Protein AF-A0A2I1GMM3-F1 (afdb_monomer)

pLDDT: mean 89.66, std 7.4, range [59.16, 97.62]

Foldseek 3Di:
DDLVVLVVVVLVPDDPVCNVQLAAAPVNQVLLVVCQVVVPPCVRDHPVSSVCSVVQWHWDDPDPPDIFIWGWDWDQDPVRDTDIDTATADHPVCVLVVLVVQQVPDPPSPALVVSCVVDVVHHPSDDSVSSNVSRCPPPSNVVD

Mean predicted aligned error: 5.13 Å

Nearest PDB structures (foldseek):
  6rup-assembly1_B-2  TM=5.987E-01  e=6.612E-01  Homo sapiens
  3bpr-assembly2_B  TM=3.684E-01  e=1.713E+00  Homo sapiens
  5yun-assembly1_D  TM=4.907E-01  e=5.629E+00  Pseudomonas aeruginosa PAO1
  6koi-assembly11_U  TM=3.138E-01  e=1.713E+00  Homo sapiens
  6f5d-assembly1_G  TM=2.666E-01  e=4.181E+00  Trypanosoma brucei brucei

Structure (mmCIF, N/CA/C/O backbone):
data_AF-A0A2I1GMM3-F1
#
_entry.id   AF-A0A2I1GMM3-F1
#
loop_
_atom_site.group_PDB
_atom_site.id
_atom_site.type_symbol
_atom_site.label_atom_id
_atom_site.label_alt_id
_atom_site.label_comp_id
_atom_site.label_asym_id
_atom_site.label_entity_id
_atom_site.label_seq_id
_atom_site.pdbx_PDB_ins_code
_atom_site.Cartn_x
_atom_site.Cartn_y
_atom_site.Cartn_z
_atom_site.occupancy
_atom_site.B_iso_or_equiv
_atom_site.auth_seq_id
_atom_site.auth_comp_id
_atom_site.auth_asym_id
_atom_site.auth_atom_id
_atom_site.pdbx_PDB_model_num
ATOM 1 N N . GLN A 1 1 ? 1.387 -11.525 -19.688 1.00 63.22 1 GLN A N 1
ATOM 2 C CA . GLN A 1 1 ? 0.864 -11.780 -18.324 1.00 63.22 1 GLN A CA 1
ATOM 3 C C . GLN A 1 1 ? 0.215 -10.495 -17.818 1.00 63.22 1 GLN A C 1
ATOM 5 O O . GLN A 1 1 ? 0.754 -9.438 -18.105 1.00 63.22 1 GLN A O 1
ATOM 10 N N . SER A 1 2 ? -0.944 -10.546 -17.153 1.00 86.94 2 SER A N 1
ATOM 11 C CA . SER A 1 2 ? -1.599 -9.334 -16.630 1.00 86.94 2 SER A CA 1
ATOM 12 C C . SER A 1 2 ? -1.010 -8.916 -15.279 1.00 86.94 2 SER A C 1
ATOM 14 O O . SER A 1 2 ? -0.556 -9.762 -14.504 1.00 86.94 2 SER A O 1
ATOM 16 N N . PHE A 1 3 ? -1.068 -7.622 -14.960 1.00 88.38 3 PHE A N 1
ATOM 17 C CA . PHE A 1 3 ? -0.631 -7.112 -13.658 1.00 88.38 3 PHE A CA 1
ATOM 18 C C . PHE A 1 3 ? -1.426 -7.724 -12.493 1.00 88.38 3 PHE A C 1
ATOM 20 O O . PHE A 1 3 ? -0.852 -8.088 -11.470 1.00 88.38 3 PHE A O 1
ATOM 27 N N . ASN A 1 4 ? -2.728 -7.956 -12.671 1.00 90.19 4 ASN A N 1
ATOM 28 C CA . ASN A 1 4 ? -3.555 -8.627 -11.661 1.00 90.19 4 ASN A CA 1
ATOM 29 C C . ASN A 1 4 ? -3.046 -10.040 -11.338 1.00 90.19 4 ASN A C 1
ATOM 31 O O . ASN A 1 4 ? -3.069 -10.452 -10.179 1.00 90.19 4 ASN A O 1
ATOM 35 N N . ASN A 1 5 ? -2.515 -10.762 -12.331 1.00 91.75 5 ASN A N 1
ATOM 36 C CA . ASN A 1 5 ? -1.896 -12.065 -12.091 1.00 91.75 5 ASN A CA 1
ATOM 37 C C . ASN A 1 5 ? -0.589 -11.935 -11.297 1.00 91.75 5 ASN A C 1
ATOM 39 O O . ASN A 1 5 ? -0.330 -12.783 -10.448 1.00 91.75 5 ASN A O 1
ATOM 43 N N . LEU A 1 6 ? 0.209 -10.880 -11.519 1.00 92.31 6 LEU A N 1
ATOM 44 C CA . LEU A 1 6 ? 1.389 -10.599 -10.690 1.00 92.31 6 LEU A CA 1
ATOM 45 C C . LEU A 1 6 ? 1.009 -10.340 -9.229 1.00 92.31 6 LEU A C 1
ATOM 47 O O . LEU A 1 6 ? 1.628 -10.904 -8.329 1.00 92.31 6 LEU A O 1
ATOM 51 N N . VAL A 1 7 ? -0.026 -9.529 -8.990 1.00 92.81 7 VAL A N 1
ATOM 52 C CA . VAL A 1 7 ? -0.534 -9.249 -7.637 1.00 92.81 7 VAL A CA 1
ATOM 53 C C . VAL A 1 7 ? -1.048 -10.525 -6.974 1.00 92.81 7 VAL A C 1
ATOM 55 O O . VAL A 1 7 ? -0.715 -10.798 -5.821 1.00 92.81 7 VAL A O 1
ATOM 58 N N . LYS A 1 8 ? -1.824 -11.338 -7.699 1.00 91.69 8 LYS A N 1
ATOM 59 C CA . LYS A 1 8 ? -2.343 -12.613 -7.194 1.00 91.69 8 LYS A CA 1
ATOM 60 C C . LYS A 1 8 ? -1.207 -13.553 -6.785 1.00 91.69 8 LYS A C 1
ATOM 62 O O . LYS A 1 8 ? -1.175 -13.994 -5.640 1.00 91.69 8 LYS A O 1
ATOM 67 N N . GLN A 1 9 ? -0.235 -13.767 -7.672 1.00 91.69 9 GLN A N 1
ATOM 68 C CA . GLN A 1 9 ? 0.947 -14.585 -7.384 1.00 91.69 9 GLN A CA 1
ATOM 69 C C . GLN A 1 9 ? 1.760 -14.028 -6.210 1.00 91.69 9 GLN A C 1
ATOM 71 O O . GLN A 1 9 ? 2.269 -14.789 -5.391 1.00 91.69 9 GLN A O 1
ATOM 76 N N . TYR A 1 10 ? 1.888 -12.702 -6.100 1.00 90.38 10 TYR A N 1
ATOM 77 C CA . TYR A 1 10 ? 2.544 -12.070 -4.959 1.00 90.38 10 TYR A CA 1
ATOM 78 C C . TYR A 1 10 ? 1.853 -12.442 -3.642 1.00 90.38 10 TYR A C 1
ATOM 80 O O . TYR A 1 10 ? 2.507 -12.929 -2.723 1.00 90.38 10 TYR A O 1
ATOM 88 N N . ILE A 1 11 ? 0.530 -12.269 -3.561 1.00 89.31 11 ILE A N 1
ATOM 89 C CA . ILE A 1 11 ? -0.243 -12.575 -2.351 1.00 89.31 11 ILE A CA 1
ATOM 90 C C . ILE A 1 11 ? -0.204 -14.075 -2.040 1.00 89.31 11 ILE A C 1
ATOM 92 O O . ILE A 1 11 ? -0.051 -14.451 -0.880 1.00 89.31 11 ILE A O 1
ATOM 96 N N . GLU A 1 12 ? -0.333 -14.944 -3.043 1.00 90.12 12 GLU A N 1
ATOM 97 C CA . GLU A 1 12 ? -0.355 -16.399 -2.859 1.00 90.12 12 GLU A CA 1
ATOM 98 C C . GLU A 1 12 ? 0.924 -16.932 -2.208 1.00 90.12 12 GLU A C 1
ATOM 100 O O . GLU A 1 12 ? 0.825 -17.772 -1.310 1.00 90.12 12 GLU A O 1
ATOM 105 N N . ASN A 1 13 ? 2.075 -16.361 -2.575 1.00 89.56 13 ASN A N 1
ATOM 106 C CA . ASN A 1 13 ? 3.400 -16.732 -2.075 1.00 89.56 13 ASN A CA 1
ATOM 107 C C . ASN A 1 13 ? 3.716 -16.225 -0.656 1.00 89.56 13 ASN A C 1
ATOM 109 O O . ASN A 1 13 ? 4.746 -16.581 -0.083 1.00 89.56 13 ASN A O 1
ATOM 113 N N . LEU A 1 14 ? 2.866 -15.384 -0.064 1.00 88.44 14 LEU A N 1
ATOM 114 C CA . LEU A 1 14 ? 3.058 -14.922 1.310 1.00 88.44 14 LEU A CA 1
ATOM 115 C C . LEU A 1 14 ? 2.514 -15.934 2.325 1.00 88.44 14 LEU A C 1
ATOM 117 O O . LEU A 1 14 ? 1.512 -16.602 2.095 1.00 88.44 14 LEU A O 1
ATOM 121 N N . ALA A 1 15 ? 3.112 -15.983 3.516 1.00 86.88 15 ALA A N 1
ATOM 122 C CA . ALA A 1 15 ? 2.515 -16.701 4.642 1.00 86.88 15 ALA A CA 1
ATOM 123 C C . ALA A 1 15 ? 1.121 -16.118 4.977 1.00 86.88 15 ALA A C 1
ATOM 125 O O . ALA A 1 15 ? 0.963 -14.895 4.888 1.00 86.88 15 ALA A O 1
ATOM 126 N N . PRO A 1 16 ? 0.131 -16.922 5.420 1.00 81.94 16 PRO A N 1
ATOM 127 C CA . PRO A 1 16 ? -1.242 -16.461 5.676 1.00 81.94 16 PRO A CA 1
ATOM 128 C C . PRO A 1 16 ? -1.327 -15.185 6.525 1.00 81.94 16 PRO A C 1
ATOM 130 O O . PRO A 1 16 ? -2.012 -14.235 6.157 1.00 81.94 16 PRO A O 1
ATOM 133 N N . ILE A 1 17 ? -0.522 -15.105 7.588 1.00 78.38 17 ILE A N 1
ATOM 134 C CA . ILE A 1 17 ? -0.465 -13.943 8.487 1.00 78.38 17 ILE A CA 1
ATOM 135 C C . ILE A 1 17 ? 0.052 -12.660 7.813 1.00 78.38 17 ILE A C 1
ATOM 137 O O . ILE A 1 17 ? -0.269 -11.549 8.229 1.00 78.38 17 ILE A O 1
ATOM 141 N N . LYS A 1 18 ? 0.863 -12.798 6.757 1.00 80.81 18 LYS A N 1
ATOM 142 C CA . LYS A 1 18 ? 1.398 -11.675 5.979 1.00 80.81 18 LYS A CA 1
ATOM 143 C C . LYS A 1 18 ? 0.418 -11.227 4.895 1.00 80.81 18 LYS A C 1
ATOM 145 O O . LYS A 1 18 ? 0.392 -10.034 4.606 1.00 80.81 18 LYS A O 1
ATOM 150 N N . LYS A 1 19 ? -0.398 -12.135 4.335 1.00 80.44 19 LYS A N 1
ATOM 151 C CA . LYS A 1 19 ? -1.371 -11.832 3.263 1.00 80.44 19 LYS A CA 1
ATOM 152 C C . LYS A 1 19 ? -2.328 -10.718 3.666 1.00 80.44 19 LYS A C 1
ATOM 154 O O . LYS A 1 19 ? -2.492 -9.751 2.929 1.00 80.44 19 LYS A O 1
ATOM 159 N N . GLU A 1 20 ? -2.884 -10.819 4.870 1.00 72.50 20 GLU A N 1
ATOM 160 C CA . GLU A 1 20 ? -3.932 -9.918 5.353 1.00 72.50 20 GLU A CA 1
ATOM 161 C C . GLU A 1 20 ? -3.496 -8.445 5.362 1.00 72.50 20 GLU A C 1
ATOM 163 O O . GLU A 1 20 ? -4.316 -7.560 5.142 1.00 72.50 20 GLU A O 1
ATOM 168 N N . LYS A 1 21 ? -2.209 -8.158 5.594 1.00 77.94 21 LYS A N 1
ATOM 169 C CA . LYS A 1 21 ? -1.670 -6.793 5.749 1.00 77.94 21 LYS A CA 1
ATOM 170 C C . LYS A 1 21 ? -0.688 -6.390 4.648 1.00 77.94 21 LYS A C 1
ATOM 172 O O . LYS A 1 21 ? -0.105 -5.315 4.740 1.00 77.94 21 LYS A O 1
ATOM 177 N N . ALA A 1 22 ? -0.473 -7.235 3.641 1.00 84.38 22 ALA A N 1
ATOM 178 C CA . ALA A 1 22 ? 0.556 -6.995 2.634 1.00 84.38 22 ALA A CA 1
ATOM 179 C C . ALA A 1 22 ? 0.203 -5.864 1.669 1.00 84.38 22 ALA A C 1
ATOM 181 O O . ALA A 1 22 ? 1.072 -5.056 1.357 1.00 84.38 22 ALA A O 1
ATOM 182 N N . LEU A 1 23 ? -1.050 -5.830 1.216 1.00 93.00 23 LEU A N 1
ATOM 183 C CA . LEU A 1 23 ? -1.590 -4.856 0.272 1.00 93.00 23 LEU A CA 1
ATOM 184 C C . LEU A 1 23 ? -2.959 -4.378 0.775 1.00 93.00 23 LEU A C 1
ATOM 186 O O . LEU A 1 23 ? -3.574 -5.009 1.642 1.00 93.00 23 LEU A O 1
ATOM 190 N N . ILE A 1 24 ? -3.427 -3.248 0.253 1.00 94.44 24 ILE A N 1
ATOM 191 C CA . ILE A 1 24 ? -4.741 -2.683 0.575 1.00 94.44 24 ILE A CA 1
ATOM 192 C C . ILE A 1 24 ? -5.528 -2.562 -0.726 1.00 94.44 24 ILE A C 1
ATOM 194 O O . ILE A 1 24 ? -5.030 -2.000 -1.694 1.00 94.44 24 ILE A O 1
ATOM 198 N N . ASN A 1 25 ? -6.737 -3.111 -0.747 1.00 94.88 25 ASN A N 1
ATOM 199 C CA . ASN A 1 25 ? -7.698 -2.916 -1.829 1.00 94.88 25 ASN A CA 1
ATOM 200 C C . ASN A 1 25 ? -8.670 -1.777 -1.476 1.00 94.88 25 ASN A C 1
ATOM 202 O O . ASN A 1 25 ? -8.669 -1.272 -0.346 1.00 94.88 25 ASN A O 1
ATOM 206 N N . GLN A 1 26 ? -9.516 -1.391 -2.426 1.00 95.31 26 GLN A N 1
ATOM 207 C CA . GLN A 1 26 ? -10.475 -0.302 -2.251 1.00 95.31 26 GLN A CA 1
ATOM 208 C C . GLN A 1 26 ? -11.427 -0.545 -1.070 1.00 95.31 26 GLN A C 1
ATOM 210 O O . GLN A 1 26 ? -11.651 0.351 -0.257 1.00 95.31 26 GLN A O 1
ATOM 215 N N . GLU A 1 27 ? -11.944 -1.768 -0.934 1.00 94.62 27 GLU A N 1
ATOM 216 C CA . GLU A 1 27 ? -12.836 -2.144 0.168 1.00 94.62 27 GLU A CA 1
ATOM 217 C C . GLU A 1 27 ? -12.156 -1.920 1.527 1.00 94.62 27 GLU A C 1
ATOM 219 O O . GLU A 1 27 ? -12.697 -1.257 2.409 1.00 94.62 27 GLU A O 1
ATOM 224 N N . LYS A 1 28 ? -10.926 -2.411 1.699 1.00 94.25 28 LYS A N 1
ATOM 225 C CA . LYS A 1 28 ? -10.182 -2.272 2.951 1.00 94.25 28 LYS A CA 1
ATOM 226 C C . LYS A 1 28 ? -9.799 -0.823 3.241 1.00 94.25 28 LYS A C 1
ATOM 228 O O . LYS A 1 28 ? -9.835 -0.420 4.403 1.00 94.25 28 LYS A O 1
ATOM 233 N N . LEU A 1 29 ? -9.461 -0.037 2.215 1.00 96.12 29 LEU A N 1
ATOM 234 C CA . LEU A 1 29 ? -9.222 1.400 2.363 1.00 96.12 29 LEU A CA 1
ATOM 235 C C . LEU A 1 29 ? -10.468 2.109 2.912 1.00 96.12 29 LEU A C 1
ATOM 237 O O . LEU A 1 29 ? -10.351 2.937 3.814 1.00 96.12 29 LEU A O 1
ATOM 241 N N . GLN A 1 30 ? -11.653 1.748 2.414 1.00 95.31 30 GLN A N 1
ATOM 242 C CA . GLN A 1 30 ? -12.919 2.312 2.872 1.00 95.31 30 GLN A CA 1
ATOM 243 C C . GLN A 1 30 ? -13.211 1.949 4.336 1.00 95.31 30 GLN A C 1
ATOM 245 O O . GLN A 1 30 ? -13.529 2.837 5.124 1.00 95.31 30 GLN A O 1
ATOM 250 N N . LYS A 1 31 ? -12.976 0.694 4.744 1.00 95.12 31 LYS A N 1
ATOM 251 C CA . LYS A 1 31 ? -13.082 0.281 6.160 1.00 95.12 31 LYS A CA 1
ATOM 252 C C . LYS A 1 31 ? -12.143 1.086 7.064 1.00 95.12 31 LYS A C 1
ATOM 254 O O . LYS A 1 31 ? -12.540 1.526 8.140 1.00 95.12 31 LYS A O 1
ATOM 259 N N . ILE A 1 32 ? -10.898 1.314 6.627 1.00 95.44 32 ILE A N 1
ATOM 260 C CA . ILE A 1 32 ? -9.940 2.166 7.355 1.00 95.44 32 ILE A CA 1
ATOM 261 C C . ILE A 1 32 ? -10.490 3.593 7.467 1.00 95.44 32 ILE A C 1
ATOM 263 O O . ILE A 1 32 ? -10.476 4.169 8.552 1.00 95.44 32 ILE A O 1
ATOM 267 N N . LYS A 1 33 ? -10.999 4.157 6.368 1.00 95.12 33 LYS A N 1
ATOM 268 C CA . LYS A 1 33 ? -11.576 5.506 6.344 1.00 95.12 33 LYS A CA 1
ATOM 269 C C . LYS A 1 33 ? -12.758 5.643 7.308 1.00 95.12 33 LYS A C 1
ATOM 271 O O . LYS A 1 33 ? -12.807 6.621 8.044 1.00 95.12 33 LYS A O 1
ATOM 276 N N . GLU A 1 34 ? -13.661 4.669 7.355 1.00 94.62 34 GLU A N 1
ATOM 277 C CA . GLU A 1 34 ? -14.810 4.662 8.273 1.00 94.62 34 GLU A CA 1
ATOM 278 C C . GLU A 1 34 ? -14.392 4.642 9.744 1.00 94.62 34 GLU A C 1
ATOM 280 O O . GLU A 1 34 ? -14.916 5.423 10.540 1.00 94.62 34 GLU A O 1
ATOM 285 N N . VAL A 1 35 ? -13.405 3.811 10.096 1.00 94.88 35 VAL A N 1
ATOM 286 C CA . VAL A 1 35 ? -12.839 3.777 11.454 1.00 94.88 35 VAL A CA 1
ATOM 287 C C . VAL A 1 35 ? -12.205 5.116 11.828 1.00 94.88 35 VAL A C 1
ATOM 289 O O . VAL A 1 35 ? -12.360 5.581 12.954 1.00 94.88 35 VAL A O 1
ATOM 292 N N . LEU A 1 36 ? -11.491 5.752 10.896 1.00 94.38 36 LEU A N 1
ATOM 293 C CA . LEU A 1 36 ? -10.841 7.039 11.150 1.00 94.38 36 LEU A CA 1
ATOM 294 C C . LEU A 1 36 ? -11.835 8.207 11.233 1.00 94.38 36 LEU A C 1
ATOM 296 O O . LEU A 1 36 ? -11.559 9.170 11.944 1.00 94.38 36 LEU A O 1
ATOM 300 N N . LEU A 1 37 ? -12.970 8.132 10.531 1.00 93.25 37 LEU A N 1
ATOM 301 C CA . LEU A 1 37 ? -14.051 9.118 10.624 1.00 93.25 37 LEU A CA 1
ATOM 302 C C . LEU A 1 37 ? -14.841 8.982 11.933 1.00 93.25 37 LEU A C 1
ATOM 304 O O . LEU A 1 37 ? -15.228 9.994 12.508 1.00 93.25 37 LEU A O 1
ATOM 308 N N . ASN A 1 38 ? -15.034 7.753 12.423 1.00 90.88 38 ASN A N 1
ATOM 309 C CA . ASN A 1 38 ? -15.811 7.460 13.630 1.00 90.88 38 ASN A CA 1
ATOM 310 C C . ASN A 1 38 ? -14.987 6.662 14.666 1.00 90.88 38 ASN A C 1
ATOM 312 O O . ASN A 1 38 ? -15.320 5.515 14.973 1.00 90.88 38 ASN A O 1
ATOM 316 N N . PRO A 1 39 ? -13.920 7.241 15.250 1.00 85.62 39 PRO A N 1
ATOM 317 C CA . PRO A 1 39 ? -12.927 6.506 16.045 1.00 85.62 39 PRO A CA 1
ATOM 318 C C . PRO A 1 39 ? -13.417 6.010 17.415 1.00 85.62 39 PRO A C 1
ATOM 320 O O . PRO A 1 39 ? -12.669 5.302 18.101 1.00 85.62 39 PRO A O 1
ATOM 323 N N . THR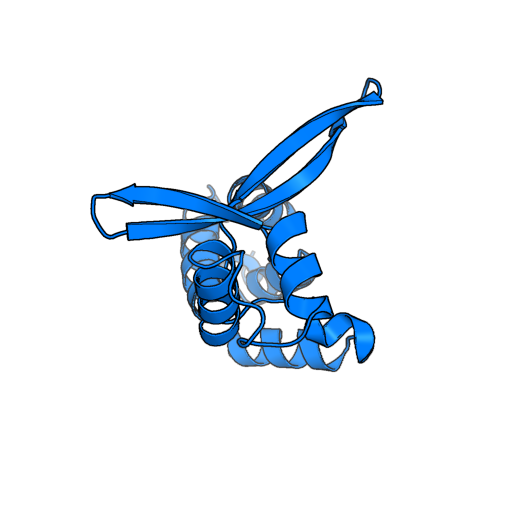 A 1 40 ? -14.613 6.427 17.837 1.00 85.69 40 THR A N 1
ATOM 324 C CA . THR A 1 40 ? -15.304 5.999 19.065 1.00 85.69 40 THR A CA 1
ATOM 325 C C . THR A 1 40 ? -16.371 4.941 18.799 1.00 85.69 40 THR A C 1
ATOM 327 O O . THR A 1 40 ? -16.851 4.317 19.741 1.00 85.69 40 THR A O 1
ATOM 330 N N . ASN A 1 41 ? -16.736 4.716 17.533 1.00 86.50 41 ASN A N 1
ATOM 331 C CA . ASN A 1 41 ? -17.742 3.733 17.176 1.00 86.50 41 ASN A CA 1
ATOM 332 C C . ASN A 1 41 ? -17.134 2.322 17.180 1.00 86.50 41 ASN A C 1
ATOM 334 O O . ASN A 1 41 ? -16.537 1.877 16.200 1.00 86.50 41 ASN A O 1
ATOM 338 N N . THR A 1 42 ? -17.301 1.615 18.294 1.00 82.31 42 THR A N 1
ATOM 339 C CA . THR A 1 42 ? -16.793 0.253 18.497 1.00 82.31 42 THR A CA 1
ATOM 340 C C . THR A 1 42 ? -17.695 -0.838 17.920 1.00 82.31 42 THR A C 1
ATOM 342 O O . THR A 1 42 ? -17.324 -2.007 17.983 1.00 82.31 42 THR A O 1
ATOM 345 N N . THR A 1 43 ? -18.855 -0.498 17.344 1.00 84.75 43 THR A N 1
ATOM 346 C CA . THR A 1 43 ? -19.769 -1.495 16.756 1.00 84.75 43 THR A CA 1
ATOM 347 C C . THR A 1 43 ? -19.341 -1.927 15.353 1.00 84.75 43 THR A C 1
ATOM 349 O O . THR A 1 43 ? -19.830 -2.930 14.840 1.00 84.75 43 THR A O 1
ATOM 352 N N . LEU A 1 44 ? -18.447 -1.167 14.713 1.00 81.38 44 LEU A N 1
ATOM 353 C CA . LEU A 1 44 ? -17.924 -1.448 13.377 1.00 81.38 44 LEU A CA 1
ATOM 354 C C . LEU A 1 44 ? -16.615 -2.236 13.477 1.00 81.38 44 LEU A C 1
ATOM 356 O O . LEU A 1 44 ? -15.687 -1.773 14.124 1.00 81.38 44 LEU A O 1
ATOM 360 N N . TYR A 1 45 ? -16.484 -3.356 12.763 1.00 90.56 45 TYR A N 1
ATOM 361 C CA . TYR A 1 45 ? -15.245 -4.153 12.677 1.00 90.56 45 TYR A CA 1
ATOM 362 C C . TYR A 1 45 ? -14.705 -4.671 14.028 1.00 90.56 45 TYR A C 1
ATOM 364 O O . TYR A 1 45 ? -15.297 -4.500 15.087 1.00 90.56 45 TYR A O 1
ATOM 372 N N . THR A 1 46 ? -13.572 -5.378 13.993 1.00 90.88 46 THR A N 1
ATOM 373 C CA . THR A 1 46 ? -12.956 -5.946 15.201 1.00 90.88 46 THR A CA 1
ATOM 374 C C . THR A 1 46 ? -12.104 -4.916 15.943 1.00 90.88 46 THR A C 1
ATOM 376 O O . THR A 1 46 ? -11.526 -4.006 15.342 1.00 90.88 46 THR A O 1
ATOM 379 N N . SER A 1 47 ? -11.925 -5.107 17.251 1.00 90.62 47 SER A N 1
ATOM 380 C CA . SER A 1 47 ? -11.059 -4.273 18.101 1.00 90.62 47 SER A CA 1
ATOM 381 C C . SER A 1 47 ? -9.614 -4.229 17.587 1.00 90.62 47 SER A C 1
ATOM 383 O O . SER A 1 47 ? -8.973 -3.177 17.590 1.00 90.62 47 SER A O 1
ATOM 385 N N . ASN A 1 48 ? -9.117 -5.357 17.068 1.00 90.75 48 ASN A N 1
ATOM 386 C CA . ASN A 1 48 ? -7.794 -5.451 16.448 1.00 90.75 48 ASN A CA 1
ATOM 387 C C . ASN A 1 48 ? -7.684 -4.594 15.182 1.00 90.75 48 ASN A C 1
ATOM 389 O O . ASN A 1 48 ? -6.657 -3.944 14.968 1.00 90.75 48 ASN A O 1
ATOM 393 N N . PHE A 1 49 ? -8.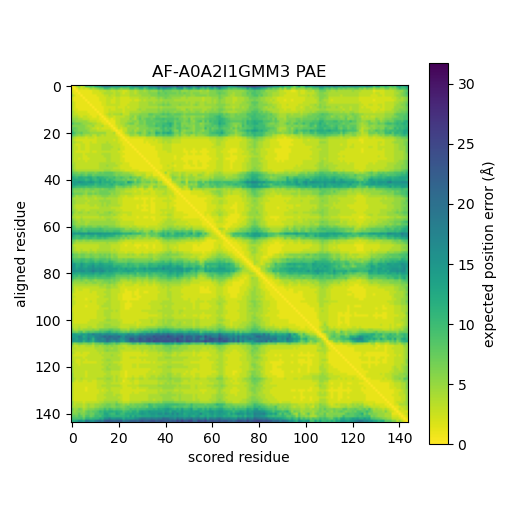729 -4.576 14.348 1.00 91.50 49 PHE A N 1
ATOM 394 C CA . PHE A 1 49 ? -8.768 -3.737 13.153 1.00 91.50 49 PHE A CA 1
ATOM 395 C C . PHE A 1 49 ? -8.797 -2.252 13.522 1.00 91.50 49 PHE A C 1
ATOM 397 O O . PHE A 1 49 ? -8.020 -1.483 12.963 1.00 91.50 49 PHE A O 1
ATOM 404 N N . HIS A 1 50 ? -9.605 -1.866 14.514 1.00 92.38 50 HIS A N 1
ATOM 405 C CA . HIS A 1 50 ? -9.637 -0.504 15.061 1.00 92.38 50 HIS A CA 1
ATOM 406 C C . HIS A 1 50 ? -8.274 -0.039 15.553 1.00 92.38 50 HIS A C 1
ATOM 408 O O . HIS A 1 50 ? -7.776 1.004 15.129 1.00 92.38 50 HIS A O 1
ATOM 414 N N . TYR A 1 51 ? -7.649 -0.834 16.423 1.00 92.56 51 TYR A N 1
ATOM 415 C CA . TYR A 1 51 ? -6.332 -0.528 16.967 1.00 92.56 51 TYR A CA 1
ATOM 416 C C . TYR A 1 51 ? -5.292 -0.378 15.851 1.00 92.56 51 TYR A C 1
ATOM 418 O O . TYR A 1 51 ? -4.518 0.579 15.835 1.00 92.56 51 TYR A O 1
ATOM 426 N N . TRP A 1 52 ? -5.290 -1.293 14.879 1.00 92.44 52 TRP A N 1
ATOM 427 C CA . TRP A 1 52 ? -4.391 -1.220 13.731 1.00 92.44 52 TRP A CA 1
ATOM 428 C C . TRP A 1 52 ? -4.647 0.024 12.870 1.00 92.44 52 TRP A C 1
ATOM 430 O O . TRP A 1 52 ? -3.695 0.743 12.564 1.00 92.44 52 TRP A O 1
ATOM 440 N N . ALA A 1 53 ? -5.904 0.311 12.524 1.00 94.38 53 ALA A N 1
ATOM 441 C CA . ALA A 1 53 ? -6.283 1.451 11.696 1.00 94.38 53 ALA A CA 1
ATOM 442 C C . ALA A 1 53 ? -5.873 2.784 12.346 1.00 94.38 53 ALA A C 1
ATOM 444 O O . ALA A 1 53 ? -5.184 3.590 11.723 1.00 94.38 53 ALA A O 1
ATOM 445 N N . LYS A 1 54 ? -6.206 2.978 13.628 1.00 93.75 54 LYS A N 1
ATOM 446 C CA . LYS A 1 54 ? -5.901 4.208 14.380 1.00 93.75 54 LYS A CA 1
ATOM 447 C C . LYS A 1 54 ? -4.402 4.438 14.580 1.00 93.75 54 LYS A C 1
ATOM 449 O O . LYS A 1 54 ? -3.958 5.579 14.585 1.00 93.75 54 LYS A O 1
ATOM 454 N N . ASN A 1 55 ? -3.619 3.369 14.732 1.00 93.19 55 ASN A N 1
ATOM 455 C CA . ASN A 1 55 ? -2.185 3.489 15.007 1.00 93.19 55 ASN A CA 1
ATOM 456 C C . ASN A 1 55 ? -1.311 3.548 13.755 1.00 93.19 55 ASN A C 1
ATOM 458 O O . ASN A 1 55 ? -0.169 4.001 13.828 1.00 93.19 55 ASN A O 1
ATOM 462 N N . LYS A 1 56 ? -1.793 3.026 12.624 1.00 93.62 56 LYS A N 1
ATOM 463 C CA . LYS A 1 56 ? -1.016 2.972 11.379 1.00 93.62 56 LYS A CA 1
ATOM 464 C C . LYS A 1 56 ? -1.439 4.017 10.366 1.00 93.62 56 LYS A C 1
ATOM 466 O O . LYS A 1 56 ? -0.648 4.311 9.474 1.00 93.62 56 LYS A O 1
ATOM 471 N N . PHE A 1 57 ? -2.633 4.585 10.489 1.00 96.19 57 PHE A N 1
ATOM 472 C CA . PHE A 1 57 ? -3.160 5.494 9.485 1.00 96.19 57 PHE A CA 1
ATOM 473 C C . PHE A 1 57 ? -3.662 6.799 10.076 1.00 96.19 57 PHE A C 1
ATOM 475 O O . PHE A 1 57 ? -3.985 6.904 11.256 1.00 96.19 57 PHE A O 1
ATOM 482 N N . LYS A 1 58 ? -3.736 7.800 9.206 1.00 96.00 58 LYS A N 1
ATOM 483 C CA . LYS A 1 58 ? -4.270 9.123 9.493 1.00 96.00 58 LYS A CA 1
ATOM 484 C C . LYS A 1 58 ? -5.131 9.567 8.326 1.00 96.00 58 LYS A C 1
ATOM 486 O O . LYS A 1 58 ? -4.815 9.288 7.171 1.00 96.00 58 LYS A O 1
ATOM 491 N N . LEU A 1 59 ? -6.209 10.269 8.636 1.00 95.62 59 LEU A N 1
ATOM 492 C CA . LEU A 1 59 ? -7.064 10.873 7.632 1.00 95.62 59 LEU A CA 1
ATOM 493 C C . LEU A 1 59 ? -6.641 12.332 7.433 1.00 95.62 59 LEU A C 1
ATOM 495 O O . LEU A 1 59 ? -6.572 13.091 8.397 1.00 95.62 59 LEU A O 1
ATOM 499 N N . GLN A 1 60 ? -6.350 12.722 6.195 1.00 95.38 60 GLN A N 1
ATOM 500 C CA . GLN A 1 60 ? -6.096 14.113 5.826 1.00 95.38 60 GLN A CA 1
ATOM 501 C C . GLN A 1 60 ? -7.233 14.609 4.933 1.00 95.38 60 GLN A C 1
ATOM 503 O O . GLN A 1 60 ? -7.565 13.979 3.929 1.00 95.38 60 GLN A O 1
ATOM 508 N N . LYS A 1 61 ? -7.827 15.746 5.297 1.00 94.06 61 LYS A N 1
ATOM 509 C CA . LYS A 1 61 ? -8.847 16.418 4.488 1.00 94.06 61 LYS A CA 1
ATOM 510 C C . LYS A 1 61 ? -8.172 17.131 3.309 1.00 94.06 61 LYS A C 1
ATOM 512 O O . LYS A 1 61 ? -7.218 17.873 3.520 1.00 94.06 61 LYS A O 1
ATOM 517 N N . ILE A 1 62 ? -8.640 16.873 2.087 1.00 92.75 62 ILE A N 1
ATOM 518 C CA . ILE A 1 62 ? -8.151 17.512 0.850 1.00 92.75 62 ILE A CA 1
ATOM 519 C C . ILE A 1 62 ? -9.116 18.612 0.395 1.00 92.75 62 ILE A C 1
ATOM 521 O O . ILE A 1 62 ? -8.681 19.675 -0.031 1.00 92.75 62 ILE A O 1
ATOM 525 N N . SER A 1 63 ? -10.422 18.367 0.488 1.00 91.12 63 SER A N 1
ATOM 526 C CA . SER A 1 63 ? -11.475 19.331 0.145 1.00 91.12 63 SER A CA 1
ATOM 527 C C . SER A 1 63 ? -12.678 19.147 1.070 1.00 91.12 63 SER A C 1
ATOM 529 O O . SER A 1 63 ? -12.619 18.323 1.985 1.00 91.12 63 SER A O 1
ATOM 531 N N . SER A 1 64 ? -13.758 19.909 0.864 1.00 84.62 64 SER A N 1
ATOM 532 C CA . SER A 1 64 ? -14.957 19.897 1.717 1.00 84.62 64 SER A CA 1
ATOM 533 C C . SER A 1 64 ? -15.459 18.484 2.041 1.00 84.62 64 SER A C 1
ATOM 535 O O . SER A 1 64 ? -15.671 18.211 3.223 1.00 84.62 64 SER A O 1
ATOM 537 N N . ASP A 1 65 ? -15.469 17.585 1.045 1.00 84.62 65 ASP A N 1
ATOM 538 C CA . ASP A 1 65 ? -15.965 16.201 1.161 1.00 84.62 65 ASP A CA 1
ATOM 539 C C . ASP A 1 65 ? -14.937 15.124 0.764 1.00 84.62 65 ASP A C 1
ATOM 541 O O . ASP A 1 65 ? -15.253 13.934 0.689 1.00 84.62 65 ASP A O 1
ATOM 545 N N . SER A 1 66 ? -13.681 15.511 0.512 1.00 89.62 66 SER A N 1
ATOM 546 C CA . SER A 1 66 ? -12.633 14.571 0.102 1.00 89.62 66 SER A CA 1
ATOM 547 C C . SER A 1 66 ? -11.563 14.401 1.168 1.00 89.62 66 SER A C 1
ATOM 549 O O . SER A 1 66 ? -11.014 15.367 1.703 1.00 89.62 66 SER A O 1
ATOM 551 N N . TYR A 1 67 ? -11.229 13.140 1.428 1.00 93.38 67 TYR A N 1
ATOM 552 C CA . TYR A 1 67 ? -10.213 12.732 2.384 1.00 93.38 67 TYR A CA 1
ATOM 553 C C . TYR A 1 67 ? -9.274 11.715 1.752 1.00 93.38 67 TYR A C 1
ATOM 555 O O . TYR A 1 67 ? -9.717 10.830 1.016 1.00 93.38 67 TYR A O 1
ATOM 563 N N . ILE A 1 68 ? -7.999 11.793 2.123 1.00 95.25 68 ILE A N 1
ATOM 564 C CA . ILE A 1 68 ? -6.984 10.795 1.802 1.00 95.25 68 ILE A CA 1
ATOM 565 C C . ILE A 1 68 ? -6.523 10.082 3.067 1.00 95.25 68 ILE A C 1
ATOM 567 O O . ILE A 1 68 ? -6.360 10.694 4.125 1.00 95.25 68 ILE A O 1
ATOM 571 N N . VAL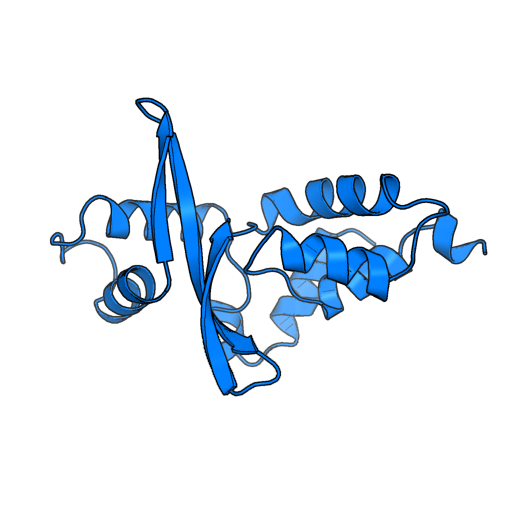 A 1 69 ? -6.322 8.772 2.952 1.00 97.19 69 VAL A N 1
ATOM 572 C CA . VAL A 1 69 ? -5.751 7.950 4.017 1.00 97.19 69 VAL A CA 1
ATOM 573 C C . VAL A 1 69 ? -4.238 7.908 3.828 1.00 97.19 69 VAL A C 1
ATOM 575 O O . VAL A 1 69 ? -3.737 7.453 2.796 1.00 97.19 69 VAL A O 1
ATOM 578 N N . LEU A 1 70 ? -3.515 8.376 4.838 1.00 97.62 70 LEU A N 1
ATOM 579 C CA . LEU A 1 70 ? -2.062 8.326 4.910 1.00 97.62 70 LEU A CA 1
ATOM 580 C C . LEU A 1 70 ? -1.638 7.171 5.808 1.00 97.62 70 LEU A C 1
ATOM 582 O O . LEU A 1 70 ? -2.214 6.977 6.877 1.00 97.62 70 LEU A O 1
ATOM 586 N N . HIS A 1 71 ? -0.608 6.434 5.409 1.00 96.38 71 HIS A N 1
ATOM 587 C CA . HIS A 1 71 ? 0.099 5.515 6.287 1.00 96.38 71 HIS A CA 1
ATOM 588 C C . HIS A 1 71 ? 1.200 6.265 7.034 1.00 96.38 71 HIS A C 1
ATOM 590 O O . HIS A 1 71 ? 1.978 7.008 6.439 1.00 96.38 71 HIS A O 1
ATOM 596 N N . THR A 1 72 ? 1.258 6.052 8.345 1.00 94.25 72 THR A N 1
ATOM 597 C CA . THR A 1 72 ? 2.270 6.610 9.235 1.00 94.25 72 THR A CA 1
ATOM 598 C C . THR A 1 72 ? 3.311 5.549 9.561 1.00 94.25 72 THR A C 1
ATOM 600 O O . THR A 1 72 ? 2.995 4.524 10.173 1.00 94.25 72 THR A O 1
ATOM 603 N N . ARG A 1 73 ? 4.578 5.828 9.248 1.00 90.44 73 ARG A N 1
ATOM 604 C CA . ARG A 1 73 ? 5.712 5.022 9.718 1.00 90.44 73 ARG A CA 1
ATOM 605 C C . ARG A 1 73 ? 6.835 5.884 10.275 1.00 90.44 73 ARG A C 1
ATOM 607 O O . ARG A 1 73 ? 6.957 7.062 9.952 1.00 90.44 73 ARG A O 1
ATOM 614 N N . ILE A 1 74 ? 7.673 5.266 11.099 1.00 90.06 74 ILE A N 1
ATOM 615 C CA . ILE A 1 74 ? 8.928 5.860 11.555 1.00 90.06 74 ILE A CA 1
ATOM 616 C C . ILE A 1 74 ? 10.034 5.415 10.604 1.00 90.06 74 ILE A C 1
ATOM 618 O O . ILE A 1 74 ? 10.174 4.225 10.323 1.00 90.06 74 ILE A O 1
ATOM 622 N N . GLN A 1 75 ? 10.796 6.375 10.095 1.00 86.00 75 GLN A N 1
ATOM 623 C CA . GLN A 1 75 ? 11.996 6.137 9.309 1.00 86.00 75 GLN A CA 1
ATOM 624 C C . GLN A 1 75 ? 13.221 6.528 10.126 1.00 86.00 75 GLN A C 1
ATOM 626 O O . GLN A 1 75 ? 13.275 7.631 10.668 1.00 86.00 75 GLN A O 1
ATOM 631 N N . ASN A 1 76 ? 14.205 5.633 10.180 1.00 86.25 76 ASN A N 1
ATOM 632 C CA . ASN A 1 76 ? 15.511 5.943 10.748 1.00 86.25 76 ASN A CA 1
ATOM 633 C C . ASN A 1 76 ? 16.353 6.650 9.682 1.00 86.25 76 ASN A C 1
ATOM 635 O O . ASN A 1 76 ? 16.462 6.165 8.550 1.00 86.25 76 ASN A O 1
ATOM 639 N N . LYS A 1 77 ? 16.941 7.790 10.035 1.00 82.56 77 LYS A N 1
ATOM 640 C CA . LYS A 1 77 ? 17.996 8.426 9.241 1.00 82.56 77 LYS A CA 1
ATOM 641 C C . LYS A 1 77 ? 19.367 7.881 9.643 1.00 82.56 77 LYS A C 1
ATOM 643 O O . LYS A 1 77 ? 19.508 7.202 10.653 1.00 82.56 77 LYS A O 1
ATOM 648 N N . LYS A 1 78 ? 20.391 8.224 8.852 1.00 79.88 78 LYS A N 1
ATOM 649 C CA . LYS A 1 78 ? 21.791 7.816 9.071 1.00 79.88 78 LYS A CA 1
ATOM 650 C C . LYS A 1 78 ? 22.370 8.240 10.432 1.00 79.88 78 LYS A C 1
ATOM 652 O O . LYS A 1 78 ? 23.339 7.636 10.861 1.00 79.88 78 LYS A O 1
ATOM 657 N N . ASN A 1 79 ? 21.773 9.233 11.094 1.00 84.88 79 ASN A N 1
ATOM 658 C CA . ASN A 1 79 ? 22.251 9.793 12.362 1.00 84.88 79 ASN A CA 1
ATOM 659 C C . ASN A 1 79 ? 21.364 9.381 13.556 1.00 84.88 79 ASN A C 1
ATOM 661 O O . ASN A 1 79 ? 21.171 10.181 14.464 1.00 84.88 79 ASN A O 1
ATOM 665 N N . ASP A 1 80 ? 20.709 8.215 13.495 1.00 80.31 80 ASP A N 1
ATOM 666 C CA . ASP A 1 80 ? 19.734 7.712 14.488 1.00 80.31 80 ASP A CA 1
ATOM 667 C C . ASP A 1 80 ? 18.511 8.614 14.761 1.00 80.31 80 ASP A C 1
ATOM 669 O O . ASP A 1 80 ? 17.627 8.282 15.556 1.00 80.31 80 ASP A O 1
ATOM 673 N N . GLU A 1 81 ? 18.392 9.728 14.038 1.00 87.94 81 GLU A N 1
ATOM 674 C CA . GLU A 1 81 ? 17.217 10.586 14.047 1.00 87.94 81 GLU A CA 1
ATOM 675 C C . GLU A 1 81 ? 16.012 9.818 13.482 1.00 87.94 81 GLU A C 1
ATOM 677 O O . GLU A 1 81 ? 16.031 9.299 12.358 1.00 87.94 81 GLU A O 1
ATOM 682 N N . LYS A 1 82 ? 14.941 9.760 14.275 1.00 87.62 82 LYS A N 1
ATOM 683 C CA . LYS A 1 82 ? 13.666 9.159 13.886 1.00 87.62 82 LYS A CA 1
ATOM 684 C C . LYS A 1 82 ? 12.772 10.231 13.290 1.00 87.62 82 LYS A C 1
ATOM 686 O O . LYS A 1 82 ? 12.333 11.138 13.990 1.00 87.62 82 LYS A O 1
AT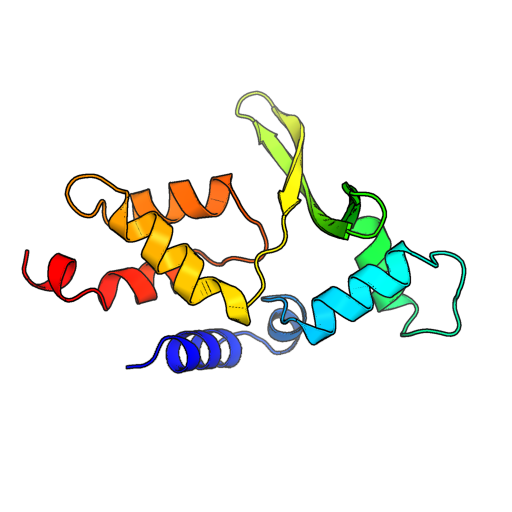OM 691 N N . THR A 1 83 ? 12.444 10.093 12.012 1.00 90.06 83 THR A N 1
ATOM 692 C CA . THR A 1 83 ? 11.493 10.984 11.345 1.00 90.06 83 THR A CA 1
ATOM 693 C C . THR A 1 83 ? 10.184 10.251 11.093 1.00 90.06 83 THR A C 1
ATOM 695 O O . THR A 1 83 ? 10.159 9.111 10.621 1.00 90.06 83 THR A O 1
ATOM 698 N N . LYS A 1 84 ? 9.073 10.913 11.410 1.00 91.62 84 LYS A N 1
ATOM 699 C CA . LYS A 1 84 ? 7.738 10.439 11.056 1.00 91.62 84 LYS A CA 1
ATOM 700 C C . LYS A 1 84 ? 7.486 10.726 9.577 1.00 91.62 84 LYS A C 1
ATOM 702 O O . LYS A 1 84 ? 7.604 11.868 9.145 1.00 91.62 84 LYS A O 1
ATOM 707 N N . VAL A 1 85 ? 7.126 9.694 8.823 1.00 92.69 85 VAL A N 1
ATOM 708 C CA . VAL A 1 85 ? 6.773 9.787 7.404 1.00 92.69 85 VAL A CA 1
ATOM 709 C C . VAL A 1 85 ? 5.299 9.443 7.249 1.00 92.69 85 VAL A C 1
ATOM 711 O O . VAL A 1 85 ? 4.851 8.396 7.723 1.00 92.69 85 VAL A O 1
ATOM 714 N N . GLU A 1 86 ? 4.558 10.342 6.607 1.00 95.62 86 GLU A N 1
ATOM 715 C CA . GLU A 1 86 ? 3.143 10.180 6.280 1.00 95.62 86 GLU A CA 1
ATOM 716 C C . GLU A 1 86 ? 3.001 10.221 4.756 1.00 95.62 86 GLU A C 1
ATOM 718 O O . GLU A 1 86 ? 3.239 11.254 4.133 1.00 95.62 86 GLU A O 1
ATOM 723 N N . LEU A 1 87 ? 2.647 9.090 4.150 1.00 96.69 87 LEU A N 1
ATOM 724 C CA . LEU A 1 87 ? 2.493 8.962 2.700 1.00 96.69 87 LEU A CA 1
ATOM 725 C C . LEU A 1 87 ? 1.145 8.319 2.365 1.00 96.69 87 LEU A C 1
ATOM 727 O O . LEU A 1 87 ? 0.646 7.496 3.139 1.00 96.69 87 LEU A O 1
ATOM 731 N N . PRO A 1 88 ? 0.534 8.675 1.225 1.00 97.31 88 PRO A N 1
ATOM 732 C CA . PRO A 1 88 ? -0.748 8.121 0.825 1.00 97.31 88 PRO A CA 1
ATOM 733 C C . PRO A 1 88 ? -0.667 6.614 0.581 1.00 97.31 88 PRO A C 1
ATOM 735 O O . PRO A 1 88 ? 0.307 6.098 0.029 1.00 97.31 88 PRO A O 1
ATOM 738 N N . VAL A 1 89 ? -1.726 5.908 0.971 1.00 96.88 89 VAL A N 1
ATOM 739 C CA . VAL A 1 89 ? -1.874 4.474 0.700 1.00 96.88 89 VAL A CA 1
ATOM 740 C C . VAL A 1 89 ? -2.141 4.262 -0.790 1.00 96.88 89 VAL A C 1
ATOM 742 O O . VAL A 1 89 ? -3.117 4.788 -1.327 1.00 96.88 89 VAL A O 1
ATOM 745 N N . LEU A 1 90 ? -1.300 3.471 -1.458 1.00 97.31 90 LEU A N 1
ATOM 746 C CA . LEU A 1 90 ? -1.562 3.015 -2.819 1.00 97.31 90 LEU A CA 1
ATOM 747 C C . LEU A 1 90 ? -2.372 1.722 -2.783 1.00 97.31 90 LEU A C 1
ATOM 749 O O . LEU A 1 90 ? -1.888 0.683 -2.335 1.00 97.31 90 LEU A O 1
ATOM 753 N N . ILE A 1 91 ? -3.609 1.802 -3.266 1.00 96.50 91 ILE A N 1
ATOM 754 C CA . ILE A 1 91 ? -4.482 0.636 -3.392 1.00 96.50 91 ILE A CA 1
ATOM 755 C C . ILE A 1 91 ? -4.141 -0.189 -4.627 1.00 96.50 91 ILE A C 1
ATOM 757 O O . ILE A 1 91 ? -3.715 0.366 -5.643 1.00 96.50 91 ILE A O 1
ATOM 761 N N . VAL A 1 92 ? -4.379 -1.498 -4.541 1.00 95.19 92 VAL A N 1
ATOM 762 C CA . VAL A 1 92 ? -4.117 -2.475 -5.610 1.00 95.19 92 VAL A CA 1
ATOM 763 C C . VAL A 1 92 ? -4.717 -2.039 -6.947 1.00 95.19 92 VAL A C 1
ATOM 765 O O . VAL A 1 92 ? -4.034 -2.085 -7.966 1.00 95.19 92 VAL A O 1
ATOM 768 N N . GLU A 1 93 ? -5.955 -1.556 -6.931 1.00 95.25 93 GLU A N 1
ATOM 769 C CA . GLU A 1 93 ? -6.720 -1.140 -8.108 1.00 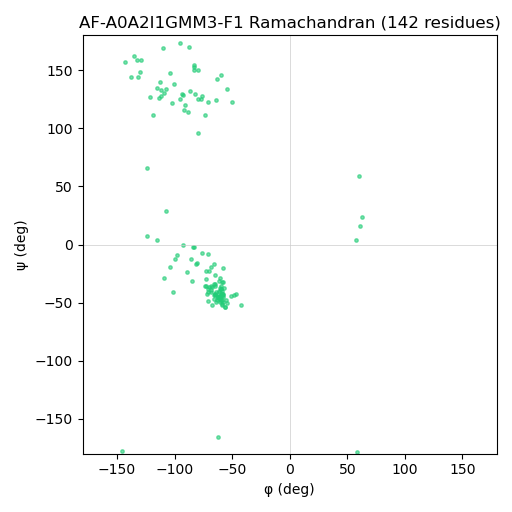95.25 93 GLU A CA 1
ATOM 770 C C . GLU A 1 93 ? -6.046 0.006 -8.873 1.00 95.25 93 GLU A C 1
ATOM 772 O O . GLU A 1 93 ? -6.157 0.082 -10.090 1.00 95.25 93 GLU A O 1
ATOM 777 N N . ASN A 1 94 ? -5.287 0.856 -8.175 1.00 96.06 94 ASN A N 1
ATOM 778 C CA . ASN A 1 94 ? -4.586 1.992 -8.770 1.00 96.06 94 ASN A CA 1
ATOM 779 C C . ASN A 1 94 ? -3.110 1.692 -9.072 1.00 96.06 94 ASN A C 1
ATOM 781 O O . ASN A 1 94 ? -2.441 2.525 -9.686 1.00 96.06 94 ASN A O 1
ATOM 785 N N . MET A 1 95 ? -2.564 0.557 -8.617 1.00 96.00 95 MET A N 1
ATOM 786 C CA . MET A 1 95 ? -1.126 0.284 -8.716 1.00 96.00 95 MET A CA 1
ATOM 787 C C . MET A 1 95 ? -0.638 0.279 -10.158 1.00 96.00 95 MET A C 1
ATOM 789 O O . MET A 1 95 ? 0.342 0.959 -10.450 1.00 96.00 95 MET A O 1
ATOM 793 N N . TYR A 1 96 ? -1.331 -0.434 -11.050 1.00 94.62 96 TYR A N 1
ATOM 794 C CA . TYR A 1 96 ? -0.921 -0.562 -12.448 1.00 94.62 96 TYR A CA 1
ATOM 795 C C . TYR A 1 96 ? -0.761 0.806 -13.118 1.00 94.62 96 TYR A C 1
ATOM 797 O O . TYR A 1 96 ? 0.323 1.141 -13.593 1.00 94.62 96 TYR A O 1
ATOM 805 N N . ASP A 1 97 ? -1.798 1.641 -13.052 1.00 95.06 97 ASP A N 1
ATOM 806 C CA . ASP A 1 97 ? -1.793 2.966 -13.671 1.00 95.06 97 ASP A CA 1
ATOM 807 C C . ASP A 1 97 ? -0.699 3.868 -13.091 1.00 95.06 97 ASP A C 1
ATOM 809 O O . ASP A 1 97 ? -0.030 4.604 -13.823 1.00 95.06 97 ASP A O 1
ATOM 813 N N . LYS A 1 98 ? -0.478 3.818 -11.768 1.00 95.50 98 LYS A N 1
ATOM 814 C CA . LYS A 1 98 ? 0.602 4.590 -11.138 1.00 95.50 98 LYS A CA 1
ATOM 815 C C . LYS A 1 98 ? 1.975 4.073 -11.545 1.00 95.50 98 LYS A C 1
ATOM 817 O O . LYS A 1 98 ? 2.857 4.894 -11.787 1.00 95.50 98 LYS A O 1
ATOM 822 N N . PHE A 1 99 ? 2.160 2.761 -11.656 1.00 94.38 99 PHE A N 1
ATOM 823 C CA . PHE A 1 99 ? 3.429 2.175 -12.078 1.00 94.38 99 PHE A CA 1
ATOM 824 C C . PHE A 1 99 ? 3.731 2.544 -13.526 1.00 94.38 99 PHE A C 1
ATOM 826 O O . PHE A 1 99 ? 4.819 3.047 -13.788 1.00 94.38 99 PHE A O 1
ATOM 833 N N . CYS A 1 100 ? 2.761 2.404 -14.437 1.00 92.25 100 CYS A N 1
ATOM 834 C CA . CYS A 1 100 ? 2.878 2.855 -15.823 1.00 92.25 100 CYS A CA 1
ATOM 835 C C . CYS A 1 100 ? 3.249 4.335 -15.896 1.00 92.25 100 CYS A C 1
ATOM 837 O O . CYS A 1 100 ? 4.234 4.677 -16.544 1.00 92.25 100 CYS A O 1
ATOM 839 N N . LYS A 1 101 ? 2.517 5.197 -15.176 1.00 92.81 101 LYS A N 1
ATOM 840 C CA . LYS A 1 101 ? 2.767 6.642 -15.171 1.00 92.81 101 LYS A CA 1
ATOM 841 C C . LYS A 1 101 ? 4.167 6.989 -14.673 1.00 92.81 101 LYS A C 1
ATOM 843 O O . LYS A 1 101 ? 4.818 7.840 -15.262 1.00 92.81 101 LYS A O 1
ATOM 848 N N . ILE A 1 102 ? 4.628 6.380 -13.581 1.00 93.25 102 ILE A N 1
ATOM 849 C CA . ILE A 1 102 ? 5.980 6.642 -13.075 1.00 93.25 102 ILE A CA 1
ATOM 850 C C . ILE A 1 102 ? 7.016 6.106 -14.054 1.00 93.25 102 ILE A C 1
ATOM 852 O O . ILE A 1 102 ? 7.885 6.856 -14.483 1.00 93.25 102 ILE A O 1
ATOM 856 N N . HIS A 1 103 ? 6.893 4.844 -14.451 1.00 91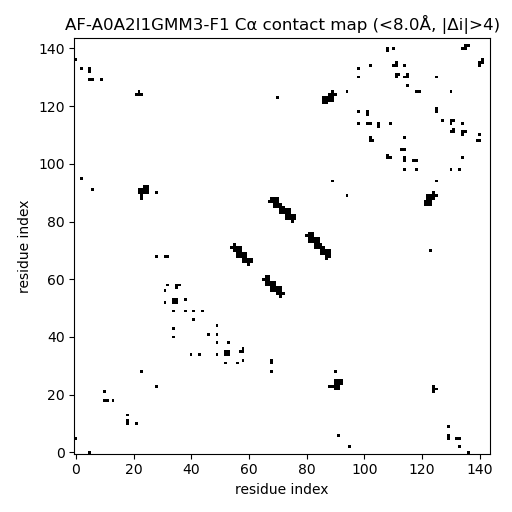.56 103 HIS A N 1
ATOM 857 C CA . HIS A 1 103 ? 7.859 4.184 -15.314 1.00 91.56 103 HIS A CA 1
ATOM 858 C C . HIS A 1 103 ? 8.028 4.902 -16.662 1.00 91.56 103 HIS A C 1
ATOM 860 O O . HIS A 1 103 ? 9.156 5.096 -17.107 1.00 91.56 103 HIS A O 1
ATOM 866 N N . SER A 1 104 ? 6.938 5.395 -17.264 1.00 89.19 104 SER A N 1
ATOM 867 C CA . SER A 1 104 ? 6.987 6.154 -18.520 1.00 89.19 104 SER A CA 1
ATOM 868 C C . SER A 1 104 ? 7.606 7.548 -18.378 1.00 89.19 104 SER A C 1
ATOM 870 O O . SER A 1 104 ? 8.043 8.122 -19.369 1.00 89.19 104 SER A O 1
ATOM 872 N N . THR A 1 105 ? 7.616 8.126 -17.171 1.00 87.94 105 THR A N 1
ATOM 873 C CA . THR A 1 105 ? 8.199 9.460 -16.920 1.00 87.94 105 THR A CA 1
ATOM 874 C C . THR A 1 105 ? 9.699 9.429 -16.648 1.00 87.94 105 THR A C 1
ATOM 876 O O . THR A 1 105 ? 10.336 10.480 -16.657 1.00 87.94 105 THR A O 1
ATOM 879 N N . ILE A 1 106 ? 10.279 8.252 -16.402 1.00 85.62 106 ILE A N 1
ATOM 880 C CA . ILE A 1 106 ? 11.713 8.137 -16.149 1.00 85.62 106 ILE A CA 1
ATOM 881 C C . ILE A 1 106 ? 12.445 8.168 -17.489 1.00 85.62 106 ILE A C 1
ATOM 883 O O . ILE A 1 106 ? 12.175 7.361 -18.382 1.00 85.62 106 ILE A O 1
ATOM 887 N N . THR A 1 107 ? 13.397 9.090 -17.629 1.00 67.31 107 THR A N 1
ATOM 888 C CA . THR A 1 107 ? 14.231 9.204 -18.827 1.00 67.31 107 THR A CA 1
ATOM 889 C C . THR A 1 107 ? 14.905 7.864 -19.134 1.00 67.31 107 THR A C 1
ATOM 891 O O . THR A 1 107 ? 15.415 7.182 -18.250 1.00 67.31 107 THR A O 1
ATOM 894 N N . GLN A 1 108 ? 14.859 7.455 -20.405 1.00 69.38 108 GLN A N 1
ATOM 895 C CA . GLN A 1 108 ? 15.389 6.174 -20.893 1.00 69.38 108 GLN A CA 1
ATOM 896 C C . GLN A 1 108 ? 14.759 4.898 -20.286 1.00 69.38 108 GLN A C 1
ATOM 898 O O . GLN A 1 108 ? 15.321 3.820 -20.499 1.00 69.38 108 GLN A O 1
ATOM 903 N N . TYR A 1 109 ? 13.595 4.982 -19.626 1.00 67.06 109 TYR A N 1
ATOM 904 C CA . TYR A 1 109 ? 12.960 3.870 -18.899 1.00 67.06 109 TYR A CA 1
ATOM 905 C C . TYR A 1 109 ? 13.858 3.343 -17.776 1.00 67.06 109 TYR A C 1
ATOM 907 O O . TYR A 1 109 ? 14.264 2.178 -17.776 1.00 67.06 109 TYR A O 1
ATOM 915 N N . GLY A 1 110 ? 14.215 4.227 -16.837 1.00 66.94 110 GLY A N 1
ATOM 916 C CA . GLY A 1 110 ? 15.052 3.875 -15.692 1.00 66.94 110 GLY A CA 1
ATOM 917 C C . GLY A 1 110 ? 14.509 2.630 -14.999 1.00 66.94 110 GLY A C 1
ATOM 918 O O . GLY A 1 110 ? 13.331 2.562 -14.640 1.00 66.94 110 GLY A O 1
ATOM 919 N N . GLY A 1 111 ? 15.372 1.618 -14.917 1.00 84.19 111 GLY A N 1
ATOM 920 C CA . GLY A 1 111 ? 14.985 0.245 -14.625 1.00 84.19 111 GLY A CA 1
ATOM 921 C C . GLY A 1 111 ? 14.343 0.045 -13.252 1.00 84.19 111 GLY A C 1
ATOM 922 O O . GLY A 1 111 ? 13.960 0.974 -12.541 1.00 84.19 111 GLY A O 1
ATOM 923 N N . GLN A 1 112 ? 14.258 -1.217 -12.853 1.00 92.00 112 GLN A N 1
ATOM 924 C CA . GLN A 1 112 ? 13.601 -1.678 -11.629 1.00 92.00 112 GLN A CA 1
ATOM 925 C C . GLN A 1 112 ? 13.876 -0.807 -10.389 1.00 92.00 112 GLN A C 1
ATOM 927 O O . GLN A 1 112 ? 12.942 -0.324 -9.747 1.00 92.00 112 GLN A O 1
ATOM 932 N N . LYS A 1 113 ? 15.157 -0.542 -10.100 1.00 91.50 113 LYS A N 1
ATOM 933 C CA . LYS A 1 113 ? 15.597 0.237 -8.934 1.00 91.50 113 LYS A CA 1
ATOM 934 C C . LYS A 1 113 ? 15.087 1.679 -8.953 1.00 91.50 113 LYS A C 1
ATOM 936 O O . LYS A 1 113 ? 14.596 2.166 -7.940 1.00 91.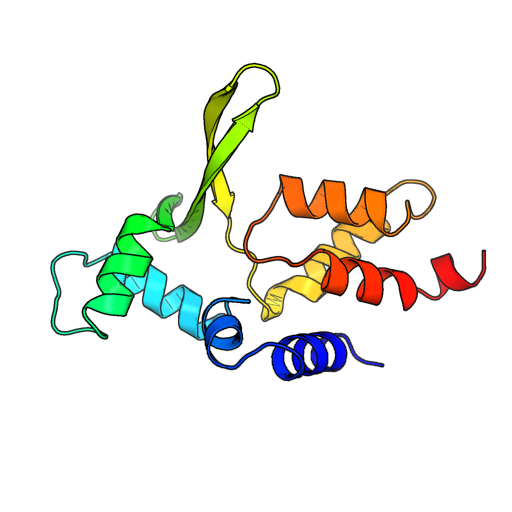50 113 LYS A O 1
ATOM 941 N N . GLU A 1 114 ? 15.192 2.358 -10.091 1.00 92.12 114 GLU A N 1
ATOM 942 C CA . GLU A 1 114 ? 14.788 3.763 -10.200 1.00 92.12 114 GLU A CA 1
ATOM 943 C C . GLU A 1 114 ? 13.265 3.907 -10.144 1.00 92.12 114 GLU A C 1
ATOM 945 O O . GLU A 1 114 ? 12.734 4.756 -9.427 1.00 92.12 114 GLU A O 1
ATOM 950 N N . THR A 1 115 ? 12.551 2.996 -10.810 1.00 94.00 115 THR A N 1
ATOM 951 C CA . THR A 1 115 ? 11.088 2.930 -10.729 1.00 94.00 115 THR A CA 1
ATOM 952 C C . THR A 1 115 ? 10.627 2.703 -9.282 1.00 94.00 115 THR A C 1
ATOM 954 O O . THR A 1 115 ? 9.729 3.398 -8.801 1.00 94.00 115 THR A O 1
ATOM 957 N N . TRP A 1 116 ? 11.278 1.796 -8.545 1.00 95.50 116 TRP A N 1
ATOM 958 C CA . TRP A 1 116 ? 10.993 1.572 -7.127 1.00 95.50 116 TRP A CA 1
ATOM 959 C C . TRP A 1 116 ? 11.268 2.806 -6.257 1.00 95.50 116 TRP A C 1
ATOM 961 O O . TRP A 1 116 ? 10.423 3.167 -5.436 1.00 95.50 116 TRP A O 1
ATOM 971 N N . ASN A 1 117 ? 12.398 3.493 -6.442 1.00 94.00 117 ASN A N 1
ATOM 972 C CA . ASN A 1 117 ? 12.731 4.706 -5.685 1.00 94.00 117 ASN A CA 1
ATOM 973 C C . ASN A 1 117 ? 11.662 5.801 -5.859 1.00 94.00 117 ASN A C 1
ATOM 975 O O . ASN A 1 117 ? 11.228 6.438 -4.893 1.00 94.00 117 ASN A O 1
ATOM 979 N N . GLN A 1 118 ? 11.177 5.992 -7.086 1.00 94.56 118 GLN A N 1
ATOM 980 C CA . GLN A 1 118 ? 10.131 6.974 -7.363 1.00 94.56 118 GLN A CA 1
ATOM 981 C C . GLN A 1 118 ? 8.761 6.586 -6.801 1.00 94.56 118 GLN A C 1
ATOM 983 O O . GLN A 1 118 ? 8.018 7.458 -6.354 1.00 94.56 118 GLN A O 1
ATOM 988 N N . ILE A 1 119 ? 8.406 5.301 -6.810 1.00 95.56 119 ILE A N 1
ATOM 989 C CA . ILE A 1 119 ? 7.140 4.837 -6.229 1.00 95.56 119 ILE A CA 1
ATOM 990 C C . ILE A 1 119 ? 7.191 4.923 -4.700 1.00 95.56 119 ILE A C 1
ATOM 992 O O . ILE A 1 119 ? 6.283 5.481 -4.084 1.00 95.56 119 ILE A O 1
ATOM 996 N N . SER A 1 120 ? 8.264 4.418 -4.089 1.00 94.50 120 SER A N 1
ATOM 997 C CA . SER A 1 120 ? 8.422 4.329 -2.630 1.00 94.50 120 SER A CA 1
ATOM 998 C C . SER A 1 120 ? 8.567 5.688 -1.933 1.00 94.50 120 SER A C 1
ATOM 1000 O O . SER A 1 120 ? 8.303 5.797 -0.738 1.00 94.50 120 SER A O 1
ATOM 1002 N N . SER A 1 121 ? 8.937 6.740 -2.668 1.00 94.25 121 SER A N 1
ATOM 1003 C CA . SER A 1 121 ? 8.936 8.123 -2.167 1.00 94.25 121 SER A CA 1
ATOM 1004 C C . SER A 1 121 ? 7.564 8.803 -2.211 1.00 94.25 121 SER A C 1
ATOM 1006 O O . SER A 1 121 ? 7.374 9.822 -1.549 1.00 94.25 121 SER A O 1
ATOM 1008 N N . LYS A 1 122 ? 6.605 8.264 -2.975 1.00 95.94 122 LYS A N 1
ATOM 1009 C CA . LYS A 1 122 ? 5.288 8.880 -3.214 1.00 95.94 122 LYS A CA 1
ATOM 1010 C C . LYS A 1 122 ? 4.145 8.147 -2.522 1.00 95.94 122 LYS A C 1
ATOM 1012 O O . LYS A 1 122 ? 3.148 8.784 -2.195 1.00 95.94 122 LYS A O 1
ATOM 1017 N N . TRP A 1 123 ? 4.272 6.838 -2.309 1.00 96.69 123 TRP A N 1
ATOM 1018 C CA . TRP A 1 123 ? 3.197 6.006 -1.774 1.00 96.69 123 TRP A CA 1
ATOM 1019 C C . TRP A 1 123 ? 3.676 4.919 -0.816 1.00 96.69 123 TRP A C 1
ATOM 1021 O O . TRP A 1 123 ? 4.796 4.423 -0.902 1.00 96.69 123 TRP A O 1
ATOM 1031 N N . GLU A 1 124 ? 2.753 4.484 0.037 1.00 94.81 124 GLU A N 1
ATOM 1032 C CA . GLU A 1 124 ? 2.898 3.344 0.943 1.00 94.81 124 GLU A CA 1
ATOM 1033 C C . GLU A 1 124 ? 2.002 2.175 0.519 1.00 94.81 124 GLU A C 1
ATOM 1035 O O . GLU A 1 124 ? 1.119 2.325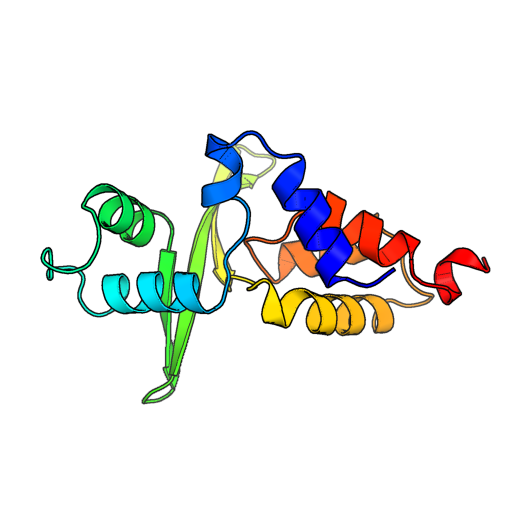 -0.325 1.00 94.81 124 GLU A O 1
ATOM 1040 N N . TYR A 1 125 ? 2.219 1.003 1.127 1.00 93.62 125 TYR A N 1
ATOM 1041 C CA . TYR A 1 125 ? 1.546 -0.263 0.777 1.00 93.62 125 TYR A CA 1
ATOM 1042 C C . TYR A 1 125 ? 1.826 -0.767 -0.646 1.00 93.62 125 TYR A C 1
ATOM 1044 O O . TYR A 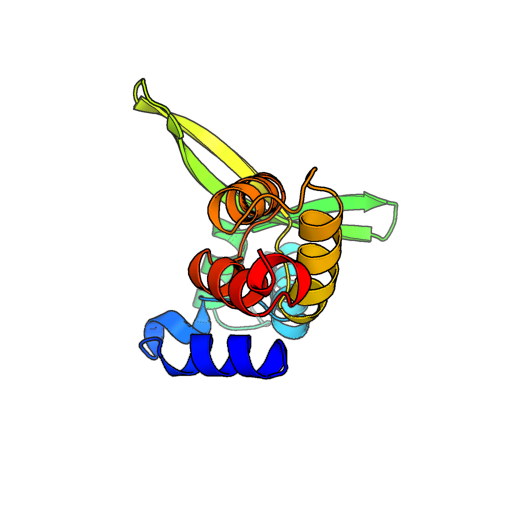1 125 ? 1.095 -1.600 -1.171 1.00 93.62 125 TYR A O 1
ATOM 1052 N N . CYS A 1 126 ? 2.947 -0.339 -1.225 1.00 92.31 126 CYS A N 1
ATOM 1053 C CA . CYS A 1 126 ? 3.533 -0.912 -2.429 1.00 92.31 126 CYS A CA 1
ATOM 1054 C C . CYS A 1 126 ? 4.753 -1.773 -2.075 1.00 92.31 126 CYS A C 1
ATOM 1056 O O . CYS A 1 126 ? 5.482 -1.479 -1.125 1.00 92.31 126 CYS A O 1
ATOM 1058 N N . ARG A 1 127 ? 4.993 -2.840 -2.839 1.00 92.44 127 ARG A N 1
ATOM 1059 C CA . ARG A 1 127 ? 6.068 -3.804 -2.584 1.00 92.44 127 ARG A CA 1
ATOM 1060 C C . ARG A 1 127 ? 7.090 -3.775 -3.710 1.00 92.44 127 ARG A C 1
ATOM 1062 O O . ARG A 1 127 ? 6.707 -3.736 -4.876 1.00 92.44 127 ARG A O 1
ATOM 1069 N N . GLN A 1 128 ? 8.371 -3.759 -3.343 1.00 93.38 128 GLN A N 1
ATOM 1070 C CA . GLN A 1 128 ? 9.472 -3.622 -4.295 1.00 93.38 128 GLN A CA 1
ATOM 1071 C C . GLN A 1 128 ? 9.455 -4.743 -5.332 1.00 93.38 128 GLN A C 1
ATOM 1073 O O . GLN A 1 128 ? 9.476 -4.468 -6.523 1.00 93.38 128 GLN A O 1
ATOM 1078 N N . ASP A 1 129 ? 9.306 -5.987 -4.894 1.00 91.88 129 ASP A N 1
ATOM 1079 C CA . ASP A 1 129 ? 9.284 -7.153 -5.774 1.00 91.88 129 ASP A CA 1
ATOM 1080 C C . ASP A 1 129 ? 8.122 -7.127 -6.785 1.00 91.88 129 ASP A C 1
ATOM 1082 O O . ASP A 1 129 ? 8.265 -7.596 -7.915 1.00 91.88 129 ASP A O 1
ATOM 1086 N N . LEU A 1 130 ? 6.979 -6.536 -6.420 1.00 93.50 130 LEU A N 1
ATOM 1087 C CA . LEU A 1 130 ? 5.865 -6.321 -7.344 1.00 93.50 130 LEU A CA 1
ATOM 1088 C C . LEU A 1 130 ? 6.215 -5.281 -8.422 1.00 93.50 130 LEU A C 1
ATOM 1090 O O . LEU A 1 130 ? 5.888 -5.482 -9.591 1.00 93.50 130 LEU A O 1
ATOM 1094 N N . VAL A 1 131 ? 6.903 -4.197 -8.047 1.00 94.19 131 VAL A N 1
ATOM 1095 C CA . VAL A 1 131 ? 7.407 -3.187 -8.996 1.00 94.19 131 VAL A CA 1
ATOM 1096 C C . VAL A 1 131 ? 8.466 -3.790 -9.916 1.00 94.19 131 VAL A C 1
ATOM 1098 O O . VAL A 1 131 ? 8.429 -3.573 -11.124 1.00 94.19 131 VAL A O 1
ATOM 1101 N N . GLU A 1 132 ? 9.384 -4.585 -9.372 1.00 92.94 132 GLU A N 1
ATOM 1102 C CA . GLU A 1 132 ? 10.455 -5.223 -10.139 1.00 92.94 132 GLU A CA 1
ATOM 1103 C C . GLU A 1 132 ? 9.902 -6.178 -11.203 1.00 92.94 132 GLU A C 1
ATOM 1105 O O . GLU A 1 132 ? 10.307 -6.103 -12.368 1.00 92.94 132 GLU A O 1
ATOM 1110 N N . LYS A 1 133 ? 8.917 -7.008 -10.828 1.00 92.31 133 LYS A N 1
ATOM 1111 C CA . LYS A 1 133 ? 8.191 -7.900 -11.748 1.00 92.31 133 LYS A CA 1
ATOM 1112 C C . LYS A 1 133 ? 7.364 -7.145 -12.786 1.00 92.31 133 LYS A C 1
ATOM 1114 O O . LYS A 1 133 ? 7.220 -7.611 -13.911 1.00 92.31 133 LYS A O 1
ATOM 1119 N N . PHE A 1 134 ? 6.803 -5.993 -12.422 1.00 93.06 134 PHE A N 1
ATOM 1120 C CA . PHE A 1 134 ? 6.114 -5.130 -13.379 1.00 93.06 134 PHE A CA 1
ATOM 1121 C C . PHE A 1 134 ? 7.092 -4.599 -14.437 1.00 93.06 134 PHE A C 1
ATOM 1123 O O . PHE A 1 134 ? 6.840 -4.745 -15.630 1.00 93.06 134 PHE A O 1
ATOM 1130 N N . VAL A 1 135 ? 8.236 -4.046 -14.019 1.00 91.75 135 VAL A N 1
ATOM 1131 C CA . VAL A 1 135 ? 9.235 -3.502 -14.954 1.00 91.75 135 VAL A CA 1
ATOM 1132 C C . VAL A 1 135 ? 9.844 -4.605 -15.825 1.00 91.75 135 VAL A C 1
ATOM 1134 O O . VAL A 1 135 ? 10.072 -4.374 -17.009 1.00 91.75 135 VAL A O 1
ATOM 1137 N N . SER A 1 136 ? 10.043 -5.822 -15.301 1.00 89.38 136 SER A N 1
ATOM 1138 C CA . SER A 1 136 ? 10.558 -6.945 -16.105 1.00 89.38 136 SER A CA 1
ATOM 1139 C C . SER A 1 136 ? 9.606 -7.396 -17.218 1.00 89.38 136 SER A C 1
ATOM 1141 O O . SER A 1 136 ? 10.023 -8.112 -18.119 1.00 89.38 136 SER A O 1
ATOM 1143 N N . GLN A 1 137 ? 8.328 -7.012 -17.157 1.00 88.19 137 GLN A N 1
ATOM 1144 C CA . GLN A 1 137 ? 7.339 -7.270 -18.209 1.00 88.19 137 GLN A CA 1
ATOM 1145 C C . GLN A 1 137 ? 7.219 -6.118 -19.217 1.00 88.19 137 GLN A C 1
ATOM 1147 O O . GLN A 1 137 ? 6.421 -6.199 -20.149 1.00 88.19 137 GLN A O 1
ATOM 1152 N N . CYS A 1 138 ? 7.978 -5.033 -19.045 1.00 86.00 138 CYS A N 1
ATOM 1153 C CA . CYS A 1 138 ? 7.986 -3.926 -19.989 1.00 86.00 138 CYS A CA 1
ATOM 1154 C C . CYS A 1 138 ? 8.748 -4.327 -21.256 1.00 86.00 138 CYS A C 1
ATOM 1156 O O . CYS A 1 138 ? 9.971 -4.458 -21.236 1.00 86.00 138 CYS A O 1
ATOM 1158 N N . ASN A 1 139 ? 8.036 -4.461 -22.378 1.00 80.75 139 ASN A N 1
ATOM 1159 C CA . ASN A 1 139 ? 8.634 -4.834 -23.666 1.00 80.75 139 ASN A CA 1
ATOM 1160 C C . ASN A 1 139 ? 9.731 -3.857 -24.121 1.00 80.75 139 ASN A C 1
ATOM 1162 O O . ASN A 1 139 ? 10.692 -4.272 -24.755 1.00 80.75 139 ASN A O 1
ATOM 1166 N N . VAL A 1 140 ? 9.614 -2.568 -23.777 1.00 79.06 140 VAL A N 1
ATOM 1167 C CA . VAL A 1 140 ? 10.623 -1.557 -24.134 1.00 79.06 140 VAL A CA 1
ATOM 1168 C C . VAL A 1 140 ? 11.909 -1.744 -23.333 1.00 79.06 140 VAL A C 1
ATOM 1170 O O . VAL A 1 140 ? 12.998 -1.581 -23.874 1.00 79.06 140 VAL A O 1
ATOM 1173 N N . CYS A 1 141 ? 11.797 -2.107 -22.053 1.00 78.12 141 CYS A N 1
ATOM 1174 C CA . CYS A 1 141 ? 12.959 -2.438 -21.232 1.00 78.12 141 CYS A CA 1
ATOM 1175 C C . CYS A 1 141 ? 13.565 -3.789 -21.616 1.00 78.12 141 CYS A C 1
ATOM 1177 O O . CYS A 1 141 ? 14.777 -3.920 -21.564 1.00 78.12 141 CYS A O 1
ATOM 1179 N N . ALA A 1 142 ? 12.743 -4.773 -21.991 1.00 74.62 142 ALA A N 1
ATOM 1180 C CA . ALA A 1 142 ? 13.198 -6.112 -22.365 1.00 74.62 142 ALA A CA 1
ATOM 1181 C C . ALA A 1 142 ? 13.896 -6.165 -23.736 1.00 74.62 142 ALA A C 1
ATOM 1183 O O . ALA A 1 142 ? 14.648 -7.096 -24.000 1.00 74.62 142 ALA A O 1
ATOM 1184 N N . ALA A 1 143 ? 13.629 -5.192 -24.611 1.00 69.88 143 ALA A N 1
ATOM 1185 C CA . ALA A 1 143 ? 14.265 -5.071 -25.921 1.00 69.88 143 ALA A CA 1
ATOM 1186 C C . ALA A 1 143 ? 15.632 -4.352 -25.889 1.00 69.88 143 ALA A C 1
ATOM 1188 O O . ALA A 1 143 ? 16.242 -4.187 -26.944 1.00 69.88 143 ALA A O 1
ATOM 1189 N N . LYS A 1 144 ? 16.081 -3.887 -24.716 1.00 59.16 144 LYS A N 1
ATOM 1190 C CA . LYS A 1 144 ? 17.410 -3.299 -24.496 1.00 59.16 144 LYS A CA 1
ATOM 1191 C C . LYS A 1 144 ? 18.353 -4.328 -23.893 1.00 59.16 144 LYS A C 1
ATOM 1193 O O . LYS A 1 144 ? 19.541 -4.281 -24.271 1.00 59.16 144 LYS A O 1
#

Organism: NCBI:txid588596

Secondary structure (DSSP, 8-state):
--HHHHHHHHHHTS-HHHHHHH---HHHHHHHHHHHHSTT-TTSS-HHHHHHHHHHEEEEE-SSS-EEEEEEEEEE-TTS-EEEEEEEB--HHHHHHHHHHHHHHSTT---HHHHHHHHHTT-BS--HHHHHHHHTT-HHHHT-

Radius of gyration: 16.99 Å; Cα contacts (8 Å, |Δi|>4): 162; chains: 1; bounding box: 42×37×45 Å

Sequence (144 aa):
QSFNNLVKQYIENLAPIKKEKALINQEKLQKIKEVLLNPTNTTLYTSNFHYWAKNKFKLQKISSDSYIVLHTRIQNKKNDEKTKVELPVLIVENMYDKFCKIHSTITQYGGQKETWNQISSKWEYCRQDLVEKFVSQCNVCAAK

Solvent-accessible surface area (backbone atoms only — not comparable to full-atom values): 8500 Å² total; per-residue (Å²): 136,58,69,68,55,53,53,50,54,55,47,68,74,40,58,74,86,48,41,76,72,56,57,39,43,67,69,57,50,49,54,43,50,52,44,68,74,41,79,82,59,73,87,62,75,53,72,68,53,50,54,48,38,64,72,37,41,46,78,44,78,78,50,102,90,41,71,45,56,24,36,51,47,80,42,77,48,99,80,76,47,75,42,82,44,76,32,42,59,43,33,60,87,52,42,63,63,52,48,52,56,51,35,72,68,35,75,94,51,44,52,47,69,55,40,38,54,60,46,63,75,60,34,31,58,72,55,64,70,61,46,37,56,52,47,71,67,33,67,77,63,68,74,107